Protein AF-A0A521BUQ5-F1 (afdb_monomer)

pLDDT: mean 92.47, std 9.73, range [45.66, 98.25]

Organism: NCBI:txid686389

Mean predicted aligned error: 6.21 Å

Solvent-accessible surface area (backbone atoms only — not comparable to full-atom values): 6845 Å² total; per-residue (Å²): 137,84,66,53,40,29,26,77,50,64,82,57,31,52,75,73,24,72,60,48,81,47,60,96,82,60,83,68,42,50,42,66,36,37,77,71,62,79,35,82,67,90,85,55,89,89,60,58,73,42,77,46,75,76,82,57,72,68,55,58,50,51,52,48,54,52,49,50,51,43,48,74,73,67,43,96,77,81,92,75,90,84,66,94,82,43,95,49,89,83,39,59,68,59,45,51,53,54,51,54,53,51,57,65,74,74,108

Foldseek 3Di:
DDAAEEEADLVVCCPVWPCVPPDNVPDHHYVVCCVVVVDPDDDDPPHHYHYGYPDDVVVVVVVVVVVVVCVVVPDDDDDDPPDDDDPPPPPPVVVVVVVVVVVVVVD

Sequence (107 aa):
MRNDISVEYPKQTRIKGDIQQLDPDHAVNELWQVLTGSKKGRTSEDQITVFDGVGFVVEDFSATRWLHQKATDGAPSEMLDLVADPHDPKDLLGMIRRCTHRAVQAA

Structure (mmCIF, N/CA/C/O backbone):
data_AF-A0A521BUQ5-F1
#
_entry.id   AF-A0A521BUQ5-F1
#
loop_
_atom_site.group_PDB
_atom_site.id
_atom_site.type_symbol
_atom_site.label_atom_id
_atom_site.label_alt_id
_atom_site.label_comp_id
_atom_site.label_asym_id
_atom_site.label_entity_id
_atom_site.label_seq_id
_atom_site.pdbx_PDB_ins_code
_atom_site.Cartn_x
_atom_site.Cartn_y
_atom_site.Cartn_z
_atom_site.occupancy
_atom_site.B_iso_or_equiv
_atom_site.auth_seq_id
_atom_site.auth_comp_id
_atom_site.auth_asym_id
_atom_site.auth_atom_id
_atom_site.pdbx_PDB_model_num
ATOM 1 N N . MET A 1 1 ? -6.843 -2.654 28.342 1.00 45.66 1 MET A N 1
ATOM 2 C CA . MET A 1 1 ? -7.015 -1.707 27.219 1.00 45.66 1 MET A CA 1
ATOM 3 C C . MET A 1 1 ? -6.952 -2.512 25.932 1.00 45.66 1 MET A C 1
ATOM 5 O O . MET A 1 1 ? -6.010 -3.277 25.785 1.00 45.66 1 MET A O 1
ATOM 9 N N . ARG A 1 2 ? -7.967 -2.434 25.064 1.00 64.50 2 ARG A N 1
ATOM 10 C CA . ARG A 1 2 ? -7.881 -2.969 23.696 1.00 64.50 2 ARG A CA 1
ATOM 11 C C . ARG A 1 2 ? -7.541 -1.791 22.790 1.00 64.50 2 ARG A C 1
ATOM 13 O O . ARG A 1 2 ? -8.307 -0.833 22.766 1.00 64.50 2 ARG A O 1
ATOM 20 N N . ASN A 1 3 ? -6.392 -1.849 22.126 1.00 79.88 3 ASN A N 1
ATOM 21 C CA . ASN A 1 3 ? -6.037 -0.879 21.094 1.00 79.88 3 ASN A CA 1
ATOM 22 C C . ASN A 1 3 ? -6.851 -1.200 19.840 1.00 79.88 3 ASN A C 1
ATOM 24 O O . ASN A 1 3 ? -7.102 -2.372 19.560 1.00 79.88 3 ASN A O 1
ATOM 28 N N . ASP A 1 4 ? -7.263 -0.174 19.102 1.00 92.50 4 ASP A N 1
ATOM 29 C CA . ASP A 1 4 ? -7.987 -0.372 17.847 1.00 92.50 4 ASP A CA 1
ATOM 30 C C . ASP A 1 4 ? -6.967 -0.521 16.714 1.00 92.50 4 ASP A C 1
ATOM 32 O O . ASP A 1 4 ? -6.195 0.406 1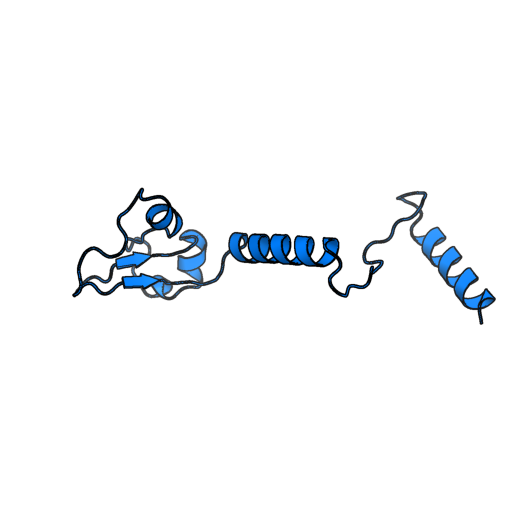6.441 1.00 92.50 4 ASP A O 1
ATOM 36 N N . ILE A 1 5 ? -6.901 -1.718 16.130 1.00 96.50 5 ILE A N 1
ATOM 37 C CA . ILE A 1 5 ? -5.868 -2.098 15.162 1.00 96.50 5 ILE A CA 1
ATOM 38 C C . ILE A 1 5 ? -6.459 -2.052 13.758 1.00 96.50 5 ILE A C 1
ATOM 40 O O . ILE A 1 5 ? -7.450 -2.726 13.467 1.00 96.50 5 ILE A O 1
ATOM 44 N N . SER A 1 6 ? -5.833 -1.273 12.883 1.00 97.44 6 SER A N 1
ATOM 45 C CA . SER A 1 6 ? -6.150 -1.225 11.457 1.00 97.44 6 SER A CA 1
ATOM 46 C C . SER A 1 6 ? -5.021 -1.843 10.635 1.00 97.44 6 SER A C 1
ATOM 48 O O . SER A 1 6 ? -3.851 -1.646 10.954 1.00 97.44 6 SER A O 1
ATOM 50 N N . VAL A 1 7 ? -5.376 -2.569 9.576 1.00 98.19 7 VAL A N 1
ATOM 51 C CA . VAL A 1 7 ? -4.439 -3.265 8.678 1.00 98.19 7 VAL A CA 1
ATOM 52 C C . VAL A 1 7 ? -4.804 -3.034 7.217 1.00 98.19 7 VAL A C 1
ATOM 54 O O . VAL A 1 7 ? -5.956 -2.742 6.899 1.00 98.19 7 VAL A O 1
ATOM 57 N N . GLU A 1 8 ? -3.848 -3.204 6.310 1.00 97.88 8 GLU A N 1
ATOM 58 C CA . GLU A 1 8 ? -4.087 -3.076 4.865 1.00 97.88 8 GLU A CA 1
ATOM 59 C C . GLU A 1 8 ? -4.866 -4.275 4.307 1.00 97.88 8 GLU A C 1
ATOM 61 O O . GLU A 1 8 ? -5.941 -4.110 3.732 1.00 97.88 8 GLU A O 1
ATOM 66 N N . TYR A 1 9 ? -4.336 -5.490 4.503 1.00 97.81 9 TYR A N 1
ATOM 67 C CA . TYR A 1 9 ? -4.926 -6.736 4.018 1.00 97.81 9 TYR A CA 1
ATOM 68 C C . TYR A 1 9 ? -4.787 -7.851 5.070 1.00 97.81 9 TYR A C 1
ATOM 70 O O . TYR A 1 9 ? -3.708 -8.441 5.205 1.00 97.81 9 TYR A O 1
ATOM 78 N N . PRO A 1 10 ? -5.869 -8.206 5.794 1.00 97.06 10 PRO A N 1
ATOM 79 C CA . PRO A 1 10 ? -5.788 -9.055 6.982 1.00 97.06 10 PRO A CA 1
ATOM 80 C C . PRO A 1 10 ? -5.089 -10.391 6.749 1.00 97.06 10 PRO A C 1
ATOM 82 O O . PRO A 1 10 ? -4.246 -10.786 7.545 1.00 97.06 10 PRO A O 1
ATOM 85 N N . LYS A 1 11 ? -5.380 -11.079 5.637 1.00 96.94 11 LYS A N 1
ATOM 86 C CA . LYS A 1 11 ? -4.778 -12.393 5.357 1.00 96.94 11 LYS A CA 1
ATOM 87 C C . LYS A 1 11 ? -3.251 -12.332 5.276 1.00 96.94 11 LYS A C 1
ATOM 89 O O . LYS A 1 11 ? -2.592 -13.273 5.702 1.00 96.94 11 LYS A O 1
ATOM 94 N N . GLN A 1 12 ? -2.694 -11.244 4.743 1.00 97.88 12 GLN A N 1
ATOM 95 C CA . GLN A 1 12 ? -1.248 -11.050 4.677 1.00 97.88 12 GLN A CA 1
ATOM 96 C C . GLN A 1 12 ? -0.686 -10.561 6.015 1.00 97.88 12 GLN A C 1
ATOM 98 O O . GLN A 1 12 ? 0.313 -11.104 6.489 1.00 97.88 12 GLN A O 1
ATOM 103 N N . THR A 1 13 ? -1.325 -9.569 6.640 1.00 98.12 13 THR A N 1
ATOM 104 C CA . THR A 1 13 ? -0.841 -8.983 7.898 1.00 98.12 13 THR A CA 1
ATOM 105 C C . THR A 1 13 ? -0.850 -10.002 9.043 1.00 98.12 13 THR A C 1
ATOM 107 O O . THR A 1 13 ? 0.051 -9.991 9.868 1.00 98.12 13 THR A O 1
ATOM 110 N N . ARG A 1 14 ? -1.758 -10.987 9.039 1.00 97.75 14 ARG A N 1
ATOM 111 C CA . ARG A 1 14 ? -1.746 -12.113 9.999 1.00 97.75 14 ARG A CA 1
ATOM 112 C C . ARG A 1 14 ? -0.487 -12.977 9.960 1.00 97.75 14 ARG A C 1
ATOM 114 O O . ARG A 1 14 ? -0.226 -13.690 10.920 1.00 97.75 14 ARG A O 1
ATOM 121 N N . ILE A 1 15 ? 0.256 -12.944 8.857 1.00 97.75 15 ILE A N 1
ATOM 122 C CA . ILE A 1 15 ? 1.469 -13.747 8.660 1.00 97.75 15 ILE A CA 1
ATOM 123 C C . ILE A 1 15 ? 2.730 -12.899 8.868 1.00 97.75 15 ILE A C 1
ATOM 125 O O . ILE A 1 15 ? 3.763 -13.434 9.255 1.00 97.75 15 ILE A O 1
ATOM 129 N N . LYS A 1 16 ? 2.673 -11.595 8.571 1.00 97.56 16 LYS A N 1
ATOM 130 C CA . LYS A 1 16 ? 3.860 -10.725 8.497 1.00 97.56 16 LYS A CA 1
ATOM 131 C C . LYS A 1 16 ? 3.870 -9.557 9.483 1.00 97.56 16 LYS A C 1
ATOM 133 O O . LYS A 1 16 ? 4.943 -9.030 9.746 1.00 97.56 16 LYS A O 1
ATOM 138 N N . GLY A 1 17 ? 2.703 -9.131 9.956 1.00 97.31 17 GLY A N 1
ATOM 139 C CA . GLY A 1 17 ? 2.538 -7.959 10.814 1.00 97.31 17 GLY A CA 1
ATOM 140 C C . GLY A 1 17 ? 2.626 -8.307 12.289 1.00 97.31 17 GLY A C 1
ATOM 141 O O . GLY A 1 17 ? 2.738 -9.475 12.667 1.00 97.31 17 GLY A O 1
ATOM 142 N N . ASP A 1 18 ? 2.538 -7.298 13.139 1.00 97.38 18 ASP A N 1
ATOM 143 C CA . ASP A 1 18 ? 2.595 -7.462 14.591 1.00 97.38 18 ASP A CA 1
ATOM 144 C C . ASP A 1 18 ? 1.412 -8.283 15.132 1.00 97.38 18 ASP A C 1
ATOM 146 O O . ASP A 1 18 ? 1.566 -9.040 16.097 1.00 97.38 18 ASP A O 1
ATOM 150 N N . ILE A 1 19 ? 0.244 -8.235 14.472 1.00 96.81 19 ILE A N 1
ATOM 151 C CA . ILE A 1 19 ? -0.929 -9.044 14.852 1.00 96.81 19 ILE A CA 1
ATOM 152 C C . ILE A 1 19 ? -0.705 -10.558 14.748 1.00 96.81 19 ILE A C 1
ATOM 154 O O . ILE A 1 19 ? -1.557 -11.311 15.219 1.00 96.81 19 ILE A O 1
ATOM 158 N N . GLN A 1 20 ? 0.410 -11.021 14.170 1.00 97.44 20 GLN A N 1
ATOM 159 C CA . GLN A 1 20 ? 0.805 -12.435 14.201 1.00 97.44 20 GLN A CA 1
ATOM 160 C C . GLN A 1 20 ? 1.042 -12.952 15.636 1.00 97.44 20 GLN A C 1
ATOM 162 O O . GLN A 1 20 ? 0.981 -14.154 15.873 1.00 97.44 20 GLN A O 1
ATOM 167 N N . GLN A 1 21 ? 1.314 -12.052 16.592 1.00 97.12 21 GLN A N 1
ATOM 168 C CA . GLN A 1 21 ? 1.502 -12.368 18.016 1.00 97.12 21 GLN A CA 1
ATOM 169 C C . GLN A 1 21 ? 0.176 -12.448 18.795 1.00 97.12 21 GLN A C 1
ATOM 171 O O . GLN A 1 21 ? 0.165 -12.776 19.981 1.00 97.12 21 GLN A O 1
ATOM 176 N N . LEU A 1 22 ? -0.943 -12.092 18.158 1.00 96.06 22 LEU A N 1
ATOM 177 C CA . LEU A 1 22 ? -2.275 -12.110 18.754 1.00 96.06 22 LEU A CA 1
ATOM 178 C C . LEU A 1 22 ? -3.024 -13.389 18.363 1.00 96.06 22 LEU A C 1
ATOM 180 O O . LEU A 1 22 ? -2.585 -14.163 17.517 1.00 96.06 22 LEU A O 1
ATOM 184 N N . ASP A 1 23 ? -4.190 -13.591 18.975 1.00 96.62 23 ASP A N 1
ATOM 185 C CA . ASP A 1 23 ? -5.104 -14.659 18.572 1.00 96.62 23 ASP A CA 1
ATOM 186 C C . ASP A 1 23 ? -5.437 -14.563 17.060 1.00 96.62 23 ASP A C 1
ATOM 188 O O . ASP A 1 23 ? -5.643 -13.444 16.564 1.00 96.62 23 ASP A O 1
ATOM 192 N N . PRO A 1 24 ? -5.510 -15.688 16.318 1.00 94.06 24 PRO A N 1
ATOM 193 C CA . PRO A 1 24 ? -5.815 -15.687 14.884 1.00 94.06 24 PRO A CA 1
ATOM 194 C C . PRO A 1 24 ? -7.099 -14.929 14.514 1.00 94.06 24 PRO A C 1
ATOM 196 O O . PRO A 1 24 ? -7.151 -14.280 13.463 1.00 94.06 24 PRO A O 1
ATOM 199 N N . ASP A 1 25 ? -8.093 -14.944 15.407 1.00 94.25 25 ASP A N 1
ATOM 200 C CA . ASP A 1 25 ? -9.392 -14.293 15.231 1.00 94.25 25 ASP A CA 1
ATOM 201 C C . ASP A 1 25 ? -9.476 -12.930 15.945 1.00 94.25 25 ASP A C 1
ATOM 203 O O . ASP A 1 25 ? -10.542 -12.309 16.008 1.00 94.25 25 ASP A O 1
ATOM 207 N N . HIS A 1 26 ? -8.359 -12.409 16.474 1.00 95.38 26 HIS A N 1
ATOM 208 C CA . HIS A 1 26 ? -8.323 -11.106 17.137 1.00 95.38 26 HIS A CA 1
ATOM 209 C C . HIS A 1 26 ? -8.841 -10.007 16.206 1.00 95.38 26 HIS A C 1
ATOM 211 O O . HIS A 1 26 ? -8.206 -9.717 15.199 1.00 95.38 26 HIS A O 1
ATOM 217 N N . ALA A 1 27 ? -9.954 -9.356 16.536 1.00 94.88 27 ALA A N 1
ATOM 218 C CA . ALA A 1 27 ? -10.593 -8.397 15.635 1.00 94.88 27 ALA A CA 1
ATOM 219 C C . ALA A 1 27 ? -9.644 -7.278 15.155 1.00 94.88 27 ALA A C 1
ATOM 221 O O . ALA A 1 27 ? -8.940 -6.664 15.953 1.00 94.88 27 ALA A O 1
ATOM 222 N N . VAL A 1 28 ? -9.669 -7.000 13.851 1.00 96.00 28 VAL A N 1
ATOM 223 C CA . VAL A 1 28 ? -8.962 -5.879 13.211 1.00 96.00 28 VAL A CA 1
ATOM 224 C C . VAL A 1 28 ? -9.918 -5.140 12.278 1.00 96.00 28 VAL A C 1
ATOM 226 O O . VAL A 1 28 ? -10.928 -5.693 11.829 1.00 96.00 28 VAL A O 1
ATOM 229 N N . ASN A 1 29 ? -9.598 -3.889 11.971 1.00 96.62 29 ASN A N 1
ATOM 230 C CA . ASN A 1 29 ? -10.265 -3.115 10.932 1.00 96.62 29 ASN A CA 1
ATOM 231 C C . ASN A 1 29 ? -9.420 -3.124 9.663 1.00 96.62 29 ASN A C 1
ATOM 233 O O . ASN A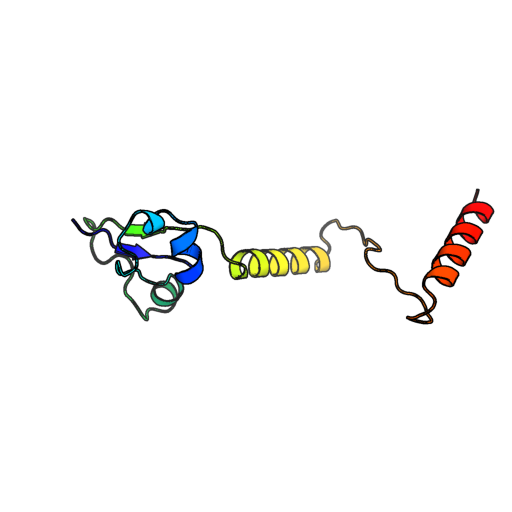 1 29 ? -8.196 -3.052 9.721 1.00 96.62 29 ASN A O 1
ATOM 237 N N . GLU A 1 30 ? -10.062 -3.176 8.503 1.00 97.25 30 GLU A N 1
ATOM 238 C CA . GLU A 1 30 ? -9.349 -2.934 7.253 1.00 97.25 30 GLU A CA 1
ATOM 239 C C . GLU A 1 30 ? -9.261 -1.425 7.018 1.00 97.25 30 GLU A C 1
ATOM 241 O O . GLU A 1 30 ? -10.264 -0.714 7.135 1.00 97.25 30 GLU A O 1
ATOM 246 N N . LEU A 1 31 ? -8.076 -0.921 6.673 1.00 97.25 31 LEU A N 1
ATOM 247 C CA . LEU A 1 31 ? -7.820 0.512 6.527 1.00 97.25 31 LEU A CA 1
ATOM 248 C C . LEU A 1 31 ? -8.774 1.157 5.510 1.00 97.25 31 LEU A C 1
ATOM 250 O O . LEU A 1 31 ? -9.278 2.253 5.747 1.00 97.25 31 LEU A O 1
ATOM 254 N N . TRP A 1 32 ? -9.107 0.456 4.421 1.00 97.25 32 TRP A N 1
ATOM 255 C CA . TRP A 1 32 ? -10.054 0.956 3.420 1.00 97.25 32 TRP A CA 1
ATOM 256 C C . TRP A 1 32 ? -11.449 1.233 4.005 1.00 97.25 32 TRP A C 1
ATOM 258 O O . TRP A 1 32 ? -12.125 2.162 3.564 1.00 97.25 32 TRP A O 1
ATOM 268 N N . GLN A 1 33 ? -11.886 0.483 5.022 1.00 98.00 33 GLN A N 1
ATOM 269 C CA . GLN A 1 33 ? -13.177 0.708 5.680 1.00 98.00 33 GLN A CA 1
ATOM 270 C C . GLN A 1 33 ? -13.165 2.014 6.469 1.00 98.00 33 GLN A C 1
ATOM 272 O O . GLN A 1 33 ? -14.171 2.718 6.499 1.00 98.00 33 GLN A O 1
ATOM 277 N N . VAL A 1 34 ? -12.026 2.353 7.077 1.00 96.50 34 VAL A N 1
ATOM 278 C CA . VAL A 1 34 ? -11.836 3.627 7.778 1.00 96.50 34 VAL A CA 1
ATOM 279 C C . VAL A 1 34 ? -11.800 4.781 6.777 1.00 96.50 34 VAL A C 1
ATOM 281 O O . VAL A 1 34 ? -12.522 5.761 6.941 1.00 96.50 34 VAL A O 1
ATOM 284 N N . LEU A 1 35 ? -11.025 4.640 5.697 1.00 96.44 35 LEU A N 1
ATOM 285 C CA . LEU A 1 35 ? -10.886 5.667 4.658 1.00 96.44 35 LEU A CA 1
ATOM 286 C C . LEU A 1 35 ? -12.205 5.962 3.925 1.00 96.44 35 LEU A C 1
ATOM 288 O O . LEU A 1 35 ? -12.458 7.101 3.546 1.00 96.44 35 LEU A O 1
ATOM 292 N N . THR A 1 36 ? -13.056 4.950 3.743 1.00 97.88 36 THR A N 1
ATOM 293 C CA . THR A 1 36 ? -14.373 5.091 3.095 1.00 97.88 36 THR A CA 1
ATOM 294 C C . THR A 1 36 ? -15.498 5.462 4.064 1.00 97.88 36 THR A C 1
ATOM 296 O O . THR A 1 36 ? -16.635 5.641 3.634 1.00 97.88 36 THR A O 1
ATOM 299 N N . GLY A 1 37 ? -15.218 5.560 5.367 1.00 96.62 37 GLY A N 1
ATOM 300 C CA . GLY A 1 37 ? -16.219 5.846 6.399 1.00 96.62 37 GLY A CA 1
ATOM 301 C C . GLY A 1 37 ? -17.141 4.671 6.753 1.00 96.62 37 GLY A C 1
ATOM 302 O O . GLY A 1 37 ? -18.057 4.840 7.555 1.00 96.62 37 GLY A O 1
ATOM 303 N N . SER A 1 38 ? -16.894 3.473 6.210 1.00 97.62 38 SER A N 1
ATOM 304 C CA . SER A 1 38 ? -17.617 2.241 6.570 1.00 97.62 38 SER A CA 1
ATOM 305 C C . SER A 1 38 ? -17.352 1.811 8.020 1.00 97.62 38 SER A C 1
ATOM 307 O O . SER A 1 38 ? -18.199 1.181 8.654 1.00 97.62 38 SER A O 1
ATOM 309 N N . LYS A 1 39 ? -16.185 2.171 8.566 1.00 95.38 39 LYS A N 1
ATOM 310 C CA . LYS A 1 39 ? -15.861 2.095 9.994 1.00 95.38 39 LYS A CA 1
ATOM 311 C C . LYS A 1 39 ? -15.316 3.433 10.478 1.00 95.38 39 LYS A C 1
ATOM 313 O O . LYS A 1 39 ? -14.710 4.184 9.718 1.00 95.38 39 LYS A O 1
ATOM 318 N N . LYS A 1 40 ? -15.518 3.731 11.762 1.00 95.12 40 LYS A N 1
ATOM 319 C CA . LYS A 1 40 ? -14.889 4.897 12.390 1.00 95.12 40 LYS A CA 1
ATOM 320 C C . LYS A 1 40 ? -13.393 4.629 12.560 1.00 95.12 40 LYS A C 1
ATOM 322 O O . LYS A 1 40 ? -13.013 3.516 12.903 1.00 95.12 40 LYS A O 1
ATOM 327 N N . GLY A 1 41 ? -12.576 5.651 12.320 1.00 93.69 41 GLY A N 1
ATOM 328 C CA . GLY A 1 41 ? -11.177 5.662 12.744 1.00 93.69 41 GLY A CA 1
ATOM 329 C C . GLY A 1 41 ? -11.079 5.974 14.237 1.00 93.69 41 GLY A C 1
ATOM 330 O O . GLY A 1 41 ? -11.830 5.438 15.047 1.00 93.69 41 GLY A O 1
ATOM 331 N N . ARG A 1 42 ? -10.200 6.906 14.612 1.00 95.19 42 ARG A N 1
ATOM 332 C CA . ARG A 1 42 ? -10.110 7.391 15.996 1.00 95.19 42 ARG A CA 1
ATOM 333 C C . ARG A 1 42 ? -11.437 8.019 16.460 1.00 95.19 42 ARG A C 1
ATOM 335 O O . ARG A 1 42 ? -12.035 8.816 15.740 1.00 95.19 42 ARG A O 1
ATOM 342 N N . THR A 1 43 ? -11.874 7.674 17.670 1.00 94.88 43 THR A N 1
ATOM 343 C CA . THR A 1 43 ? -13.157 8.079 18.277 1.00 94.88 43 THR A CA 1
ATOM 344 C C . THR A 1 43 ? -13.019 8.905 19.558 1.00 94.88 43 THR A C 1
ATOM 346 O O . THR A 1 43 ? -13.983 9.565 19.940 1.00 94.88 43 THR A O 1
ATOM 349 N N . SER A 1 44 ? -11.848 8.921 20.203 1.00 95.25 44 SER A N 1
ATOM 350 C CA . SER A 1 44 ? -11.558 9.794 21.350 1.00 95.25 44 SER A CA 1
ATOM 351 C C . SER A 1 44 ? -10.075 10.175 21.437 1.00 95.25 44 SER A C 1
ATOM 353 O O . SER A 1 44 ? -9.218 9.556 20.797 1.00 95.25 44 SER A O 1
ATOM 355 N N . GLU A 1 45 ? -9.764 11.207 22.227 1.00 95.81 45 GLU A N 1
ATOM 356 C CA . GLU A 1 45 ? -8.386 11.661 22.447 1.00 95.81 45 GLU A CA 1
ATOM 357 C C . GLU A 1 45 ? -7.545 10.624 23.206 1.00 95.81 45 GLU A C 1
ATOM 359 O O . GLU A 1 45 ? -6.409 10.364 22.818 1.00 95.81 45 GLU A O 1
ATOM 364 N N . ASP A 1 46 ? -8.122 9.941 24.194 1.00 95.00 46 ASP A N 1
ATOM 365 C CA . ASP A 1 46 ? -7.414 8.919 24.979 1.00 95.00 46 ASP A CA 1
ATOM 366 C C . ASP A 1 46 ? -7.284 7.563 24.253 1.00 95.00 46 ASP A C 1
ATOM 368 O O . ASP A 1 46 ? -6.638 6.639 24.755 1.00 95.00 46 ASP A O 1
ATOM 372 N N . GLN A 1 47 ? -7.916 7.400 23.081 1.00 93.94 47 GLN A N 1
ATOM 373 C CA . GLN A 1 47 ? -7.857 6.152 22.318 1.00 93.94 47 GLN A CA 1
ATOM 374 C C . GLN A 1 47 ? -6.479 5.960 21.677 1.00 93.94 47 GLN A C 1
ATOM 376 O O . GLN A 1 47 ? -6.031 6.776 20.870 1.00 93.94 47 GLN A O 1
ATOM 381 N N . ILE A 1 48 ? -5.865 4.807 21.952 1.00 94.69 48 ILE A N 1
ATOM 382 C CA . ILE A 1 48 ? -4.664 4.334 21.260 1.00 94.69 48 ILE A CA 1
ATOM 383 C C . ILE A 1 48 ? -5.082 3.563 20.003 1.00 94.69 48 ILE A C 1
ATOM 385 O O . ILE A 1 48 ? -5.816 2.572 20.078 1.00 94.69 48 ILE A O 1
ATOM 389 N N . THR A 1 49 ? -4.586 4.006 18.849 1.00 95.88 49 THR A N 1
ATOM 390 C CA . THR A 1 49 ? -4.777 3.348 17.551 1.00 95.88 49 THR A CA 1
ATOM 391 C C . THR A 1 49 ? -3.455 2.801 17.039 1.00 95.88 49 THR A C 1
ATOM 393 O O . THR A 1 49 ? -2.436 3.486 17.121 1.00 95.88 49 THR A O 1
ATOM 396 N N . VAL A 1 50 ? -3.480 1.599 16.469 1.00 96.62 50 VAL A N 1
ATOM 397 C CA . VAL A 1 50 ? -2.311 0.982 15.833 1.00 96.62 50 VAL A CA 1
ATOM 398 C C . VAL A 1 50 ? -2.623 0.766 14.361 1.00 96.62 50 VAL A C 1
ATOM 400 O O . VAL A 1 50 ? -3.648 0.177 14.023 1.00 96.62 50 VAL A O 1
ATOM 403 N N . PHE A 1 51 ? -1.740 1.242 13.490 1.00 97.50 51 PHE A N 1
ATOM 404 C CA . PHE A 1 51 ? -1.714 0.816 12.100 1.00 97.50 51 PHE A CA 1
ATOM 405 C C . PHE A 1 51 ? -0.596 -0.214 11.951 1.00 97.50 51 PHE A C 1
ATOM 407 O O . PHE A 1 51 ? 0.577 0.139 12.032 1.00 97.50 51 PHE A O 1
ATOM 414 N N . ASP A 1 52 ? -0.975 -1.479 11.796 1.00 97.81 52 ASP A N 1
ATOM 415 C CA . ASP A 1 52 ? -0.040 -2.579 11.558 1.00 97.81 52 ASP A CA 1
ATOM 416 C C . ASP A 1 52 ? 0.124 -2.749 10.042 1.00 97.81 52 ASP A C 1
ATOM 418 O O . ASP A 1 52 ? -0.616 -3.488 9.379 1.00 97.81 52 ASP A O 1
ATOM 422 N N . GLY A 1 53 ? 1.020 -1.927 9.494 1.00 96.75 53 GLY A N 1
ATOM 423 C CA . GLY A 1 53 ? 1.328 -1.846 8.071 1.00 96.75 53 GLY A CA 1
ATOM 424 C C . GLY A 1 53 ? 2.514 -2.733 7.705 1.00 96.75 53 GLY A C 1
ATOM 425 O O . GLY A 1 53 ? 3.587 -2.632 8.296 1.00 96.75 53 GLY A O 1
ATOM 426 N N . VAL A 1 54 ? 2.323 -3.576 6.694 1.00 97.69 54 VAL A N 1
ATOM 427 C CA . VAL A 1 54 ? 3.350 -4.479 6.143 1.00 97.69 54 VAL A CA 1
ATOM 428 C C . VAL A 1 54 ? 3.601 -4.243 4.651 1.00 97.69 54 VAL A C 1
ATOM 430 O O . VAL A 1 54 ? 4.457 -4.912 4.071 1.00 97.69 54 VAL A O 1
ATOM 433 N N . GLY A 1 55 ? 2.856 -3.320 4.039 1.00 96.56 55 GLY A N 1
ATOM 434 C CA . GLY A 1 55 ? 2.872 -3.010 2.617 1.00 96.56 55 GLY A CA 1
ATOM 435 C C . GLY A 1 55 ? 2.002 -3.973 1.812 1.00 96.56 55 GLY A C 1
ATOM 436 O O . GLY A 1 55 ? 2.124 -5.199 1.915 1.00 96.56 55 GLY A O 1
ATOM 437 N N . PHE A 1 56 ? 1.137 -3.435 0.958 1.00 97.62 56 PHE A N 1
ATOM 438 C CA . PHE A 1 56 ? 0.323 -4.200 0.020 1.00 97.62 56 PHE A CA 1
ATOM 439 C C . PHE A 1 56 ? 0.444 -3.652 -1.402 1.00 97.62 56 PHE A C 1
ATOM 441 O O . PHE A 1 56 ? 0.615 -2.458 -1.621 1.00 97.62 56 PHE A O 1
ATOM 448 N N . VAL A 1 57 ? 0.272 -4.531 -2.395 1.00 96.69 57 VAL A N 1
ATOM 449 C CA . VAL A 1 57 ? 0.546 -4.245 -3.818 1.00 96.69 57 VAL A CA 1
ATOM 450 C C . VAL A 1 57 ? -0.166 -3.004 -4.369 1.00 96.69 57 VAL A C 1
ATOM 452 O O . VAL A 1 57 ? 0.286 -2.408 -5.342 1.00 96.69 57 VAL A O 1
ATOM 455 N N . VAL A 1 58 ? -1.287 -2.596 -3.768 1.00 96.69 58 VAL A N 1
ATOM 456 C CA . VAL A 1 58 ? -2.014 -1.390 -4.181 1.00 96.69 58 VAL A CA 1
ATOM 457 C C . VAL A 1 58 ? -1.203 -0.110 -3.943 1.00 96.69 58 VAL A C 1
ATOM 459 O O . VAL A 1 58 ? -1.342 0.842 -4.713 1.00 96.69 58 VAL A O 1
ATOM 462 N N . GLU A 1 59 ? -0.340 -0.088 -2.927 1.00 97.62 59 GLU A N 1
ATOM 463 C CA . GLU A 1 59 ? 0.538 1.039 -2.607 1.00 97.62 59 GLU A CA 1
ATOM 464 C C . GLU A 1 59 ? 1.610 1.193 -3.686 1.00 97.62 59 GLU A C 1
ATOM 466 O O . GLU A 1 59 ? 1.689 2.239 -4.337 1.00 97.62 59 GLU A O 1
ATOM 471 N N . ASP A 1 60 ? 2.341 0.111 -3.969 1.00 97.94 60 ASP A N 1
ATOM 472 C CA . ASP A 1 60 ? 3.355 0.064 -5.026 1.00 97.94 60 ASP A CA 1
ATOM 473 C C . ASP A 1 60 ? 2.754 0.347 -6.404 1.00 97.94 60 ASP A C 1
ATOM 475 O O . ASP A 1 60 ? 3.327 1.087 -7.206 1.00 97.94 60 ASP A O 1
ATOM 479 N N . PHE A 1 61 ? 1.568 -0.196 -6.688 1.00 98.25 61 PHE A N 1
ATOM 480 C CA . PHE A 1 61 ? 0.856 0.075 -7.933 1.00 98.25 61 PHE A CA 1
ATOM 481 C C . PHE A 1 61 ? 0.516 1.563 -8.070 1.00 98.25 61 PHE A C 1
ATOM 483 O O . PHE A 1 61 ? 0.726 2.156 -9.130 1.00 98.25 61 PHE A O 1
ATOM 490 N N . SER A 1 62 ? 0.026 2.188 -6.998 1.00 98.00 62 SER A N 1
ATOM 491 C CA . SER A 1 62 ? -0.311 3.614 -6.988 1.00 98.00 62 SER A CA 1
ATOM 492 C C . SER A 1 62 ? 0.933 4.486 -7.174 1.00 98.00 62 SER A C 1
ATOM 494 O O . SER A 1 62 ? 0.919 5.404 -7.998 1.00 98.00 62 SER A O 1
ATOM 496 N N . ALA A 1 63 ? 2.029 4.156 -6.487 1.00 98.00 63 ALA A N 1
ATOM 497 C CA . ALA A 1 63 ? 3.319 4.820 -6.652 1.00 98.00 63 ALA A CA 1
ATOM 498 C C . ALA A 1 63 ? 3.869 4.654 -8.079 1.00 98.00 63 ALA A C 1
ATOM 500 O O . ALA A 1 63 ? 4.303 5.627 -8.695 1.00 98.00 63 ALA A O 1
ATOM 501 N N . THR A 1 64 ? 3.773 3.452 -8.649 1.00 98.00 64 THR A N 1
ATOM 502 C CA . THR A 1 64 ? 4.226 3.161 -10.017 1.00 98.00 64 THR A CA 1
ATOM 503 C C . THR A 1 64 ? 3.417 3.934 -11.052 1.00 98.00 64 THR A C 1
ATOM 505 O O . THR A 1 64 ? 3.990 4.482 -11.989 1.00 98.00 64 THR A O 1
ATOM 508 N N . ARG A 1 65 ? 2.094 4.058 -10.880 1.00 98.12 65 ARG A N 1
ATOM 509 C CA . ARG A 1 65 ? 1.263 4.897 -11.760 1.00 98.12 65 ARG A CA 1
ATOM 510 C C . ARG A 1 65 ? 1.662 6.366 -11.699 1.00 98.12 65 ARG A C 1
ATOM 512 O O . ARG A 1 65 ? 1.704 7.027 -12.734 1.00 98.12 65 ARG A O 1
ATOM 519 N N . TRP A 1 66 ? 1.956 6.868 -10.503 1.00 97.69 66 TRP A N 1
ATOM 520 C CA . TRP A 1 66 ? 2.442 8.232 -10.333 1.00 97.69 66 TRP A CA 1
ATOM 521 C C . TRP A 1 66 ? 3.807 8.433 -11.008 1.00 97.69 66 TRP A C 1
ATOM 523 O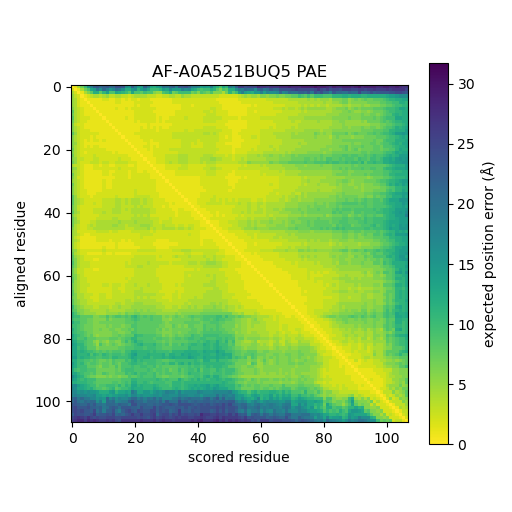 O . TRP A 1 66 ? 3.970 9.387 -11.766 1.00 97.69 66 TRP A O 1
ATOM 533 N N . LEU A 1 67 ? 4.755 7.510 -10.810 1.00 97.19 67 LEU A N 1
ATOM 534 C CA . LEU A 1 67 ? 6.073 7.539 -11.456 1.00 97.19 67 LEU A CA 1
ATOM 535 C C . LEU A 1 67 ? 5.964 7.476 -12.981 1.00 97.19 67 LEU A C 1
ATOM 537 O O . LEU A 1 67 ? 6.605 8.263 -13.672 1.00 97.19 67 LEU A O 1
ATOM 541 N N . HIS A 1 68 ? 5.117 6.586 -13.501 1.00 96.69 68 HIS A N 1
ATOM 542 C CA . HIS A 1 68 ? 4.847 6.474 -14.930 1.00 96.69 68 HIS A CA 1
ATOM 543 C C . HIS A 1 68 ? 4.337 7.801 -15.498 1.00 96.69 68 HIS A C 1
ATOM 545 O O . HIS A 1 68 ? 4.863 8.264 -16.505 1.00 96.69 68 HIS A O 1
ATOM 551 N N . GLN A 1 69 ? 3.376 8.451 -14.828 1.00 97.81 69 GLN A N 1
ATOM 552 C CA . GLN A 1 69 ? 2.889 9.765 -15.253 1.00 97.81 69 GLN A CA 1
ATOM 553 C C . GLN A 1 69 ? 4.026 10.794 -15.310 1.00 97.81 69 GLN A C 1
ATOM 555 O O . GLN A 1 69 ? 4.137 11.533 -16.282 1.00 97.81 69 GLN A O 1
ATOM 560 N N . LYS A 1 70 ? 4.914 10.820 -14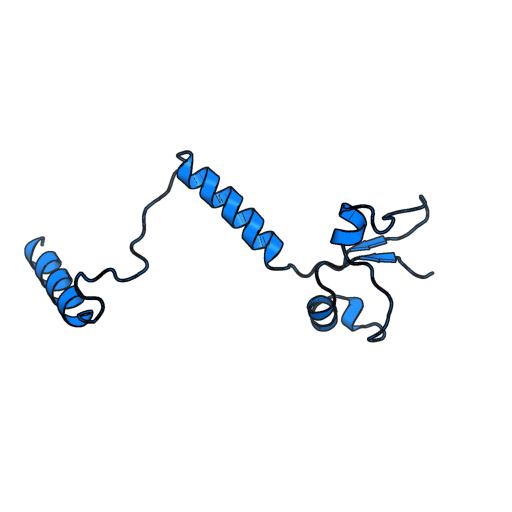.308 1.00 97.44 70 LYS A N 1
ATOM 561 C CA . LYS A 1 70 ? 6.072 11.727 -14.309 1.00 97.44 70 LYS A CA 1
ATOM 562 C C . LYS A 1 70 ? 7.038 11.453 -15.454 1.00 97.44 70 LYS A C 1
ATOM 564 O O . LYS A 1 70 ? 7.495 12.405 -16.080 1.00 97.44 70 LYS A O 1
ATOM 569 N N . ALA A 1 71 ? 7.316 10.186 -15.746 1.00 96.31 71 ALA A N 1
ATOM 570 C CA . ALA A 1 71 ? 8.144 9.809 -16.886 1.00 96.31 71 ALA A CA 1
ATOM 571 C C . ALA A 1 71 ? 7.516 10.283 -18.207 1.00 96.31 71 ALA A C 1
ATOM 573 O O . ALA A 1 71 ? 8.193 10.909 -19.019 1.00 96.31 71 ALA A O 1
ATOM 574 N N . THR A 1 72 ? 6.205 10.082 -18.389 1.00 95.50 72 THR A N 1
ATOM 575 C CA . THR A 1 72 ? 5.496 10.539 -19.596 1.00 95.50 72 THR A CA 1
ATOM 576 C C . THR A 1 72 ? 5.358 12.060 -19.691 1.00 95.50 72 THR A C 1
ATOM 578 O O . THR A 1 72 ? 5.282 12.586 -20.796 1.00 95.50 72 THR A O 1
ATOM 581 N N . ASP A 1 73 ? 5.385 12.774 -18.561 1.00 97.25 73 ASP A N 1
ATOM 582 C CA . ASP A 1 73 ? 5.342 14.244 -18.496 1.00 97.25 73 ASP A CA 1
ATOM 583 C C . ASP A 1 73 ? 6.714 14.903 -18.763 1.00 97.25 73 ASP A C 1
ATOM 585 O O . ASP A 1 73 ? 6.859 16.119 -18.625 1.00 97.25 73 ASP A O 1
ATOM 589 N N . GLY A 1 74 ? 7.732 14.123 -19.143 1.00 95.38 74 GLY A N 1
ATOM 590 C CA . GLY A 1 74 ? 9.050 14.632 -19.527 1.00 95.38 74 GLY A CA 1
ATOM 591 C C . GLY A 1 74 ? 10.083 14.656 -18.400 1.00 95.38 74 GLY A C 1
ATOM 592 O O . GLY A 1 74 ? 11.099 15.342 -18.524 1.00 95.38 74 GLY A O 1
ATOM 593 N N . ALA A 1 75 ? 9.865 13.919 -17.305 1.00 96.56 75 ALA A N 1
ATOM 594 C CA . ALA A 1 75 ? 10.941 13.675 -16.349 1.00 96.56 75 ALA A CA 1
ATOM 595 C C . ALA A 1 75 ? 12.124 12.957 -17.041 1.00 96.56 75 ALA A C 1
ATOM 597 O O . ALA A 1 75 ? 11.891 12.108 -17.911 1.00 96.56 75 ALA A O 1
ATOM 598 N N . PRO A 1 76 ? 13.384 13.253 -16.655 1.00 96.38 76 PRO A N 1
ATOM 599 C CA . PRO A 1 76 ? 14.554 12.574 -17.201 1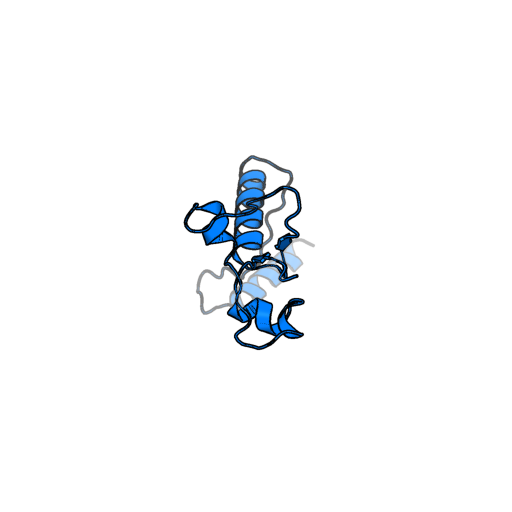.00 96.38 76 PRO A CA 1
ATOM 600 C C . PRO A 1 76 ? 14.406 11.056 -17.093 1.00 96.38 76 PRO A C 1
ATOM 602 O O . PRO A 1 76 ? 14.265 10.510 -15.999 1.00 96.38 76 PRO A O 1
ATOM 605 N N . SER A 1 77 ? 14.394 10.389 -18.239 1.00 95.00 77 SER A N 1
ATOM 606 C CA . SER A 1 77 ? 14.153 8.956 -18.360 1.00 95.00 77 SER A CA 1
ATOM 607 C C . SER A 1 77 ? 14.872 8.410 -19.590 1.00 95.00 77 SER A C 1
ATOM 609 O O . SER A 1 77 ? 15.150 9.143 -20.540 1.00 95.00 77 SER A O 1
ATOM 611 N N . GLU A 1 78 ? 15.195 7.121 -19.552 1.00 94.38 78 GLU A N 1
ATOM 612 C CA . GLU A 1 78 ? 15.806 6.390 -20.657 1.00 94.38 78 GLU A CA 1
ATOM 613 C C . GLU A 1 78 ? 14.909 5.209 -21.019 1.00 94.38 78 GLU A C 1
ATOM 615 O O . GLU A 1 78 ? 14.418 4.493 -20.143 1.00 94.38 78 GLU A O 1
ATOM 620 N N . MET A 1 79 ? 14.684 5.012 -22.316 1.00 91.88 79 MET A N 1
ATOM 621 C CA . MET A 1 79 ? 13.949 3.856 -22.810 1.00 91.88 79 MET A CA 1
ATOM 622 C C . MET A 1 79 ? 14.884 2.654 -22.870 1.00 91.88 79 MET A C 1
ATOM 624 O O . MET A 1 79 ? 15.841 2.648 -23.640 1.00 91.88 79 MET A O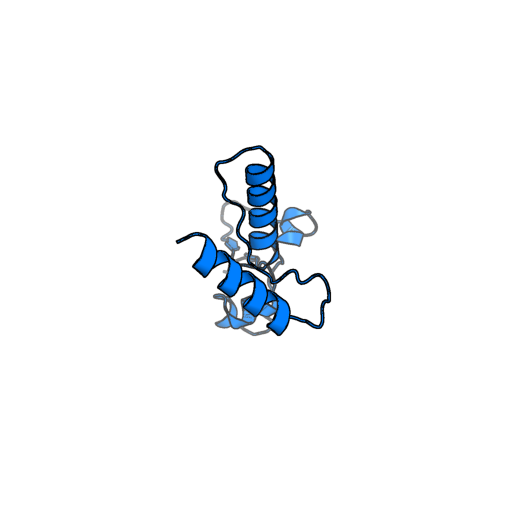 1
ATOM 628 N N . LEU A 1 80 ? 14.577 1.632 -22.073 1.00 91.50 80 LEU A N 1
ATOM 629 C CA . LEU A 1 80 ? 15.321 0.378 -22.045 1.00 91.50 80 LEU A CA 1
ATOM 630 C C . LEU A 1 80 ? 14.583 -0.704 -22.829 1.00 91.50 80 LEU A C 1
ATOM 632 O O . LEU A 1 80 ? 13.379 -0.904 -22.658 1.00 91.50 80 LEU A O 1
ATOM 636 N N . ASP A 1 81 ? 15.333 -1.442 -23.639 1.00 89.31 81 ASP A N 1
ATOM 637 C CA . ASP A 1 81 ? 14.848 -2.645 -24.307 1.00 89.31 81 ASP A CA 1
ATOM 638 C C . ASP A 1 81 ? 14.919 -3.836 -23.334 1.00 89.31 81 ASP A C 1
ATOM 640 O O . ASP A 1 81 ? 15.944 -4.507 -23.202 1.00 89.31 81 ASP A O 1
ATOM 644 N N . LEU A 1 82 ? 13.851 -4.022 -22.549 1.00 91.50 82 LEU A N 1
ATOM 645 C CA . LEU A 1 82 ? 13.785 -5.039 -21.488 1.00 91.50 82 LEU A CA 1
ATOM 646 C C . LEU A 1 82 ? 13.264 -6.396 -21.971 1.00 91.50 82 LEU A C 1
ATOM 648 O O . LEU A 1 82 ? 13.520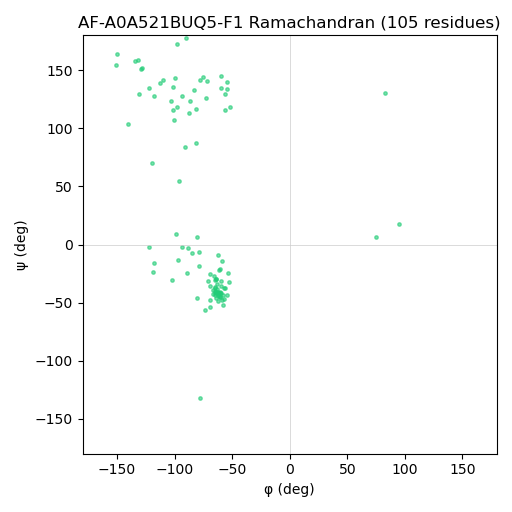 -7.417 -21.330 1.00 91.50 82 LEU A O 1
ATOM 652 N N . VAL A 1 83 ? 12.492 -6.412 -23.056 1.00 91.56 83 VAL A N 1
ATOM 653 C CA . VAL A 1 83 ? 11.804 -7.606 -23.550 1.00 91.56 83 VAL A CA 1
ATOM 654 C C . VAL A 1 83 ? 12.084 -7.740 -25.033 1.00 91.56 83 VAL A C 1
ATOM 656 O O . VAL A 1 83 ? 11.860 -6.808 -25.790 1.00 91.56 83 VAL A O 1
ATOM 659 N N . ALA A 1 84 ? 12.525 -8.928 -25.448 1.00 90.12 84 ALA A N 1
ATOM 660 C CA . ALA A 1 84 ? 12.765 -9.221 -26.852 1.00 90.12 84 ALA A CA 1
ATOM 661 C C . ALA A 1 84 ? 11.508 -8.987 -27.708 1.00 90.12 84 ALA A C 1
ATOM 663 O O . ALA A 1 84 ? 10.454 -9.557 -27.423 1.00 90.12 84 ALA A O 1
ATOM 664 N N . ASP A 1 85 ? 11.668 -8.233 -28.796 1.00 88.50 85 ASP A N 1
ATOM 665 C CA . ASP A 1 85 ? 10.614 -7.933 -29.772 1.00 88.50 85 ASP A CA 1
ATOM 666 C C . ASP A 1 85 ? 10.986 -8.438 -31.188 1.00 88.50 85 ASP A C 1
ATOM 668 O O . ASP A 1 85 ? 11.353 -7.661 -32.077 1.00 88.50 85 ASP A O 1
ATOM 672 N N . PRO A 1 86 ? 11.003 -9.767 -31.424 1.00 90.75 86 PRO A N 1
ATOM 673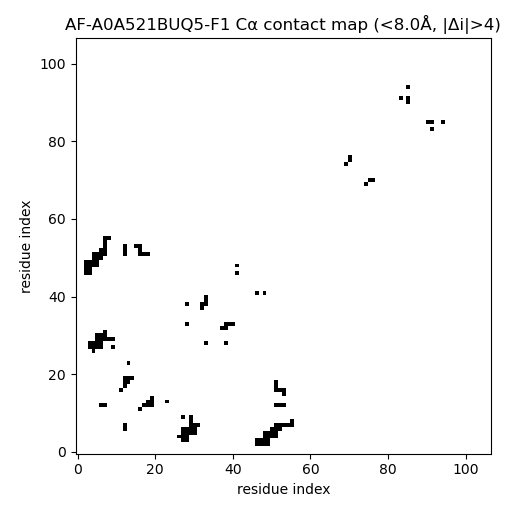 C CA . PRO A 1 86 ? 11.318 -10.320 -32.736 1.00 90.75 86 PRO A CA 1
ATOM 674 C C . PRO A 1 86 ? 10.120 -10.215 -33.697 1.00 90.75 86 PRO A C 1
ATOM 676 O O . PRO A 1 86 ? 8.984 -10.500 -33.335 1.00 90.75 86 PRO A O 1
ATOM 679 N N . HIS A 1 87 ? 10.386 -9.915 -34.976 1.00 87.06 87 HIS A N 1
ATOM 680 C CA . HIS A 1 87 ? 9.346 -9.876 -36.020 1.00 87.06 87 HIS A CA 1
ATOM 681 C C . HIS A 1 87 ? 8.548 -11.185 -36.164 1.00 87.06 87 HIS A C 1
ATOM 683 O O . HIS A 1 87 ? 7.349 -11.144 -36.427 1.00 87.06 87 HIS A O 1
ATOM 689 N N . ASP A 1 88 ? 9.209 -12.338 -36.018 1.00 93.31 88 ASP A N 1
ATOM 690 C CA . ASP A 1 88 ? 8.538 -13.618 -35.784 1.00 93.31 88 ASP A CA 1
ATOM 691 C C . ASP A 1 88 ? 8.666 -13.931 -34.285 1.00 93.31 88 ASP A C 1
ATOM 693 O O . ASP A 1 88 ? 9.793 -14.147 -33.826 1.00 93.31 88 ASP A O 1
ATOM 697 N N . PRO A 1 89 ? 7.558 -13.997 -33.516 1.00 94.19 89 PRO A N 1
ATOM 698 C CA . PRO A 1 89 ? 7.588 -14.265 -32.076 1.00 94.19 89 PRO A CA 1
ATOM 699 C C . PRO A 1 89 ? 8.249 -15.606 -31.717 1.00 94.19 89 PRO A C 1
ATOM 701 O O . PRO A 1 89 ? 8.571 -15.838 -30.552 1.00 94.19 89 PRO A O 1
ATOM 704 N N . LYS A 1 90 ? 8.460 -16.500 -32.694 1.00 95.12 90 LYS A N 1
ATOM 705 C CA . LYS A 1 90 ? 9.160 -17.780 -32.523 1.00 95.12 90 LYS A CA 1
ATOM 706 C C . LYS A 1 90 ? 10.643 -17.737 -32.924 1.00 95.12 90 LYS A C 1
ATOM 708 O O . LYS A 1 90 ? 11.375 -18.657 -32.564 1.00 95.12 90 LYS A O 1
ATOM 713 N N . ASP A 1 91 ? 11.116 -16.695 -33.614 1.00 94.69 91 ASP A N 1
ATOM 714 C CA . ASP A 1 91 ? 12.500 -16.565 -34.110 1.00 94.69 91 ASP A CA 1
ATOM 715 C C . ASP A 1 91 ? 13.400 -15.738 -33.169 1.00 94.69 91 ASP A C 1
ATOM 717 O O . ASP A 1 91 ? 14.050 -14.762 -33.563 1.00 94.69 91 ASP A O 1
ATOM 721 N N . LEU A 1 92 ? 13.477 -16.135 -31.895 1.00 93.81 92 LEU A N 1
ATOM 722 C CA . LEU A 1 92 ? 14.360 -15.467 -30.931 1.00 93.81 92 LEU A CA 1
ATOM 723 C C . LEU A 1 92 ? 15.846 -15.634 -31.306 1.00 93.81 92 LEU A C 1
ATOM 725 O O . LEU A 1 92 ? 16.644 -14.705 -31.175 1.00 93.81 92 LEU A O 1
ATOM 729 N N . LEU A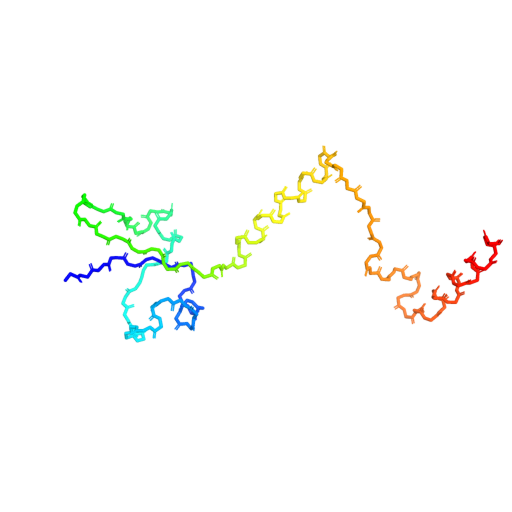 1 93 ? 16.227 -16.809 -31.824 1.00 92.56 93 LEU A N 1
ATOM 730 C CA . LEU A 1 93 ? 17.610 -17.091 -32.220 1.00 92.56 93 LEU A CA 1
ATOM 731 C C . LEU A 1 93 ? 18.046 -16.242 -33.420 1.00 92.56 93 LEU A C 1
ATOM 733 O O . LEU A 1 93 ? 19.164 -15.720 -33.429 1.00 92.56 93 LEU A O 1
ATOM 737 N N . GLY A 1 94 ? 17.189 -16.094 -34.433 1.00 92.00 94 GLY A N 1
ATOM 738 C CA . GLY A 1 94 ? 17.476 -15.240 -35.577 1.00 92.00 94 GLY A CA 1
ATOM 739 C C . GLY A 1 94 ? 17.585 -13.772 -35.180 1.00 92.00 94 GLY A C 1
ATOM 740 O O . GLY A 1 94 ? 18.468 -13.085 -35.694 1.00 92.00 94 GLY A O 1
ATOM 741 N N . MET A 1 95 ? 16.775 -13.299 -34.223 1.00 91.44 95 MET A N 1
ATOM 742 C CA . MET A 1 95 ? 16.894 -11.944 -33.670 1.00 91.44 95 MET A CA 1
ATOM 743 C C . MET A 1 95 ? 18.286 -11.706 -33.075 1.00 91.44 95 MET A C 1
ATOM 745 O O . MET A 1 95 ? 18.972 -10.772 -33.488 1.00 91.44 95 MET A O 1
ATOM 749 N N . ILE A 1 96 ? 18.749 -12.602 -32.194 1.00 89.44 96 ILE A N 1
ATOM 750 C CA . ILE A 1 96 ? 20.077 -12.509 -31.567 1.00 89.44 96 ILE A CA 1
ATOM 751 C C . ILE A 1 96 ? 21.183 -12.506 -32.628 1.00 89.44 96 ILE A C 1
ATOM 753 O O . ILE A 1 96 ? 22.051 -11.637 -32.608 1.00 89.44 96 ILE A O 1
ATOM 757 N N . ARG A 1 97 ? 21.132 -13.429 -33.601 1.00 90.50 97 ARG A N 1
ATOM 758 C CA . ARG A 1 97 ? 22.141 -13.516 -34.673 1.00 90.50 97 ARG A CA 1
ATOM 759 C C . ARG A 1 97 ? 22.223 -12.232 -35.502 1.00 90.50 97 ARG A C 1
ATOM 761 O O . ARG A 1 97 ? 23.326 -11.788 -35.821 1.00 90.50 97 ARG A O 1
ATOM 768 N N . ARG A 1 98 ? 21.078 -11.621 -35.831 1.00 87.50 98 ARG A N 1
ATOM 769 C CA . ARG A 1 98 ? 21.018 -10.331 -36.542 1.00 87.50 98 ARG A CA 1
ATOM 770 C C . ARG A 1 98 ? 21.607 -9.198 -35.694 1.00 87.50 98 ARG A C 1
ATOM 772 O O . ARG A 1 98 ? 22.373 -8.399 -36.229 1.00 87.50 98 ARG A O 1
ATOM 779 N N . CYS A 1 99 ? 21.310 -9.156 -34.392 1.00 84.00 99 CYS A N 1
ATOM 780 C CA . CYS A 1 99 ? 21.885 -8.172 -33.469 1.00 84.00 99 CYS A CA 1
ATOM 781 C C . CYS A 1 99 ? 23.413 -8.297 -33.365 1.00 84.00 99 CYS A C 1
ATOM 783 O O . CYS A 1 99 ? 24.116 -7.302 -33.533 1.00 84.00 99 CYS A O 1
ATOM 785 N N . THR A 1 100 ? 23.944 -9.509 -33.171 1.00 81.81 100 THR A N 1
ATOM 786 C CA . THR A 1 100 ? 25.397 -9.745 -33.098 1.00 81.81 100 THR A CA 1
ATOM 787 C C . THR A 1 100 ? 26.105 -9.338 -34.389 1.00 81.81 100 THR A C 1
ATOM 789 O O . THR A 1 100 ? 27.157 -8.708 -34.339 1.00 81.81 100 THR A O 1
ATOM 792 N N . HIS A 1 101 ? 25.517 -9.641 -35.550 1.00 78.50 101 HIS A N 1
ATOM 793 C CA . HIS A 1 101 ? 26.095 -9.252 -36.835 1.00 78.50 101 HIS A CA 1
ATOM 794 C C . HIS A 1 101 ? 26.189 -7.725 -36.998 1.00 78.50 101 HIS A C 1
ATOM 796 O O . HIS A 1 101 ? 27.223 -7.226 -37.435 1.00 78.50 101 HIS A O 1
ATOM 802 N N . ARG A 1 102 ? 25.153 -6.978 -36.587 1.00 75.00 102 ARG A N 1
ATOM 803 C CA . ARG A 1 102 ? 25.160 -5.503 -36.615 1.00 75.00 102 ARG A CA 1
ATOM 804 C C . ARG A 1 102 ? 26.207 -4.900 -35.679 1.00 75.00 102 ARG A C 1
ATOM 806 O O . ARG A 1 102 ? 26.880 -3.957 -36.071 1.00 75.00 102 ARG A O 1
ATOM 813 N N . ALA A 1 103 ? 26.366 -5.452 -34.475 1.00 72.06 103 ALA A N 1
ATOM 814 C CA . ALA A 1 103 ? 27.360 -4.974 -33.515 1.00 72.06 103 ALA A CA 1
ATOM 815 C C . ALA A 1 103 ? 28.800 -5.136 -34.034 1.00 72.06 103 ALA A C 1
ATOM 817 O O . ALA A 1 103 ? 29.620 -4.247 -33.844 1.00 72.06 103 ALA A O 1
ATOM 818 N N . VAL A 1 104 ? 29.089 -6.237 -34.739 1.00 68.75 104 VAL A N 1
ATOM 819 C CA . VAL A 1 104 ? 30.403 -6.482 -35.364 1.00 68.75 104 VAL A CA 1
ATOM 820 C C . VAL A 1 104 ? 30.657 -5.562 -36.564 1.00 68.75 104 VAL A C 1
ATOM 822 O O . VAL A 1 104 ? 31.800 -5.218 -36.821 1.00 68.75 104 VAL A O 1
ATOM 825 N N . GLN A 1 105 ? 29.619 -5.155 -37.300 1.00 58.94 105 GLN A N 1
ATOM 826 C CA . GLN A 1 105 ? 29.757 -4.242 -38.444 1.00 58.94 105 GLN A CA 1
ATOM 827 C C . GLN A 1 105 ? 29.903 -2.763 -38.056 1.00 58.94 105 GLN A C 1
ATOM 829 O O . GLN A 1 105 ? 30.319 -1.963 -38.889 1.00 58.94 105 GLN A O 1
ATOM 834 N N . ALA A 1 106 ? 29.521 -2.392 -36.833 1.00 58.59 106 ALA A N 1
ATOM 835 C CA . ALA A 1 106 ? 29.589 -1.020 -36.331 1.00 58.59 106 ALA A CA 1
ATOM 836 C C . ALA A 1 106 ? 30.889 -0.701 -35.562 1.00 58.59 106 ALA A C 1
ATOM 838 O O . ALA A 1 106 ? 31.047 0.433 -35.110 1.00 58.59 106 ALA A O 1
ATOM 839 N N . ALA A 1 107 ? 31.780 -1.685 -35.397 1.00 53.44 107 ALA A N 1
ATOM 840 C CA . ALA A 1 107 ? 33.080 -1.579 -34.730 1.00 53.44 107 ALA A CA 1
ATOM 841 C C . ALA A 1 107 ? 34.224 -1.536 -35.753 1.00 53.44 107 ALA A C 1
ATOM 843 O O . ALA A 1 107 ? 35.216 -0.825 -35.479 1.00 53.44 107 ALA A O 1
#

Secondary structure (DSSP, 8-state):
---EEEES-HHHHHHHSGGGGS-TT---EEHHHHHTTSS----STT--EEEE----HHHHHHHHHHHHHHHHTT-S------S---SSTT-HHHHHHHHHHHHHHT-

Nearest PDB structures (foldseek):
  1x7d-assembly1_A  TM=9.249E-01  e=8.332E-09  Pseudomonas putida
  4mp6-assembly1_A  TM=8.185E-01  e=4.866E-03  Staphylococcus aureus subsp. aureus MW2
  5yu0-assembly1_B  TM=7.267E-01  e=3.241E-03  Streptomyces pristinaespiralis
  7shl-assembly1_C  TM=2.922E-01  e=7.833E+00  Xenopus laevis

InterPro domains:
  IPR003462 Ornithine cyclodeaminase/mu-crystallin [PF02423] (2-73)
  IPR023401 Ornithine cyclodeaminase, N-terminal [G3DSA:3.30.1780.10] (11-107)
  IPR036291 NAD(P)-binding domain superfamily [SSF51735] (3-98)

Radius of gyration: 24.71 Å; Cα contacts (8 Å, |Δi|>4): 79; chains: 1; bounding box: 51×32×66 Å